Protein AF-A0A0F3ITC0-F1 (afdb_monomer)

Organism: NCBI:txid552518

InterPro domains:
  IPR002060 Squalene/phytoene synthase [PF00494] (22-161)
  IPR008949 Isoprenoid synthase domain superfamily [G3DSA:1.10.600.10] (19-167)
  IPR008949 Isoprenoid synthase domain superfamily [SSF48576] (23-167)

pLDDT: mean 82.63, std 18.32, range [26.78, 98.06]
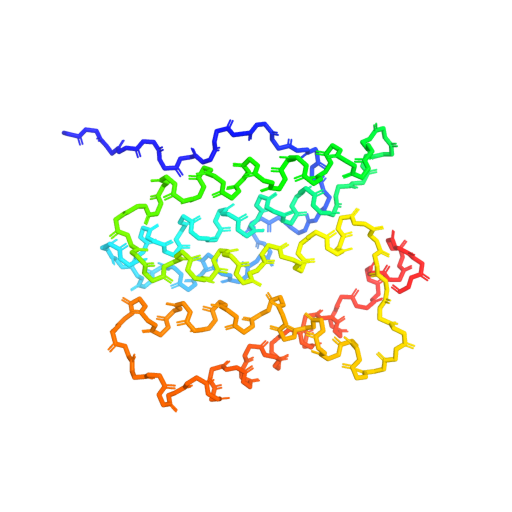
Structure (mmCIF, N/CA/C/O backbone):
data_AF-A0A0F3ITC0-F1
#
_entry.id   AF-A0A0F3ITC0-F1
#
loop_
_atom_site.group_PDB
_atom_site.id
_atom_site.type_symbol
_atom_site.label_atom_id
_atom_site.label_alt_id
_atom_site.label_comp_id
_atom_site.label_asym_id
_atom_site.label_entity_id
_atom_site.label_seq_id
_atom_site.pdbx_PDB_ins_code
_atom_site.Cartn_x
_atom_site.Cartn_y
_atom_site.Cartn_z
_atom_site.occupancy
_atom_site.B_iso_or_equiv
_atom_site.auth_seq_id
_atom_site.auth_comp_id
_atom_site.auth_asym_id
_atom_site.auth_atom_id
_atom_site.pdbx_PDB_model_num
ATOM 1 N N . MET A 1 1 ? -5.244 28.634 15.080 1.00 32.78 1 MET A N 1
ATOM 2 C CA . MET A 1 1 ? -4.287 27.515 15.212 1.00 32.78 1 MET A CA 1
ATOM 3 C C . MET A 1 1 ? -4.110 26.928 13.823 1.00 32.78 1 MET A C 1
ATOM 5 O O . MET A 1 1 ? -5.077 26.410 13.279 1.00 32.78 1 MET A O 1
ATOM 9 N N . SER A 1 2 ? -2.957 27.151 13.193 1.00 26.78 2 SER A N 1
ATOM 10 C CA . SER A 1 2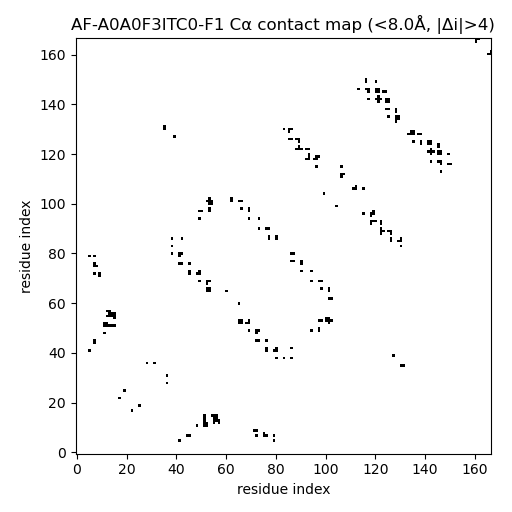 ? -2.691 26.705 11.821 1.00 26.78 2 SER A CA 1
ATOM 11 C C . SER A 1 2 ? -2.707 25.180 11.743 1.00 26.78 2 SER A C 1
ATOM 13 O O . SER A 1 2 ? -2.125 24.516 12.599 1.00 26.78 2 SER A O 1
ATOM 15 N N . ALA A 1 3 ? -3.390 24.632 10.736 1.00 28.41 3 ALA A N 1
ATOM 16 C CA . ALA A 1 3 ? -3.330 23.208 10.432 1.00 28.41 3 ALA A CA 1
ATOM 17 C C . ALA A 1 3 ? -1.860 22.806 10.196 1.00 28.41 3 ALA A C 1
ATOM 19 O O . ALA A 1 3 ? -1.153 23.548 9.506 1.00 28.41 3 ALA A O 1
ATOM 20 N N . PRO A 1 4 ? -1.384 21.668 10.735 1.00 33.00 4 PRO A N 1
ATOM 21 C CA . PRO A 1 4 ? -0.065 21.163 10.389 1.00 33.00 4 PRO A CA 1
ATOM 22 C C . PRO A 1 4 ? -0.013 20.961 8.874 1.00 33.00 4 PRO A C 1
ATOM 24 O O . PRO A 1 4 ? -0.983 20.499 8.265 1.00 33.00 4 PRO A O 1
ATOM 27 N N . SER A 1 5 ? 1.102 21.318 8.249 1.00 38.12 5 SER A N 1
ATOM 28 C CA . SER A 1 5 ? 1.352 21.037 6.841 1.00 38.12 5 SER A CA 1
ATOM 29 C C . SER A 1 5 ? 1.377 19.520 6.624 1.00 38.12 5 SER A C 1
ATOM 31 O O . SER A 1 5 ? 2.402 18.877 6.793 1.00 38.12 5 SER A O 1
ATOM 33 N N . LEU A 1 6 ? 0.231 18.943 6.248 1.00 45.41 6 LEU A N 1
ATOM 34 C CA . LEU A 1 6 ? 0.025 17.519 5.925 1.00 45.41 6 LEU A CA 1
ATOM 35 C C . LEU A 1 6 ? 0.643 17.109 4.566 1.00 45.41 6 LEU A C 1
ATOM 37 O O . LEU A 1 6 ? 0.186 16.154 3.929 1.00 45.41 6 LEU A O 1
ATOM 41 N N . GLY A 1 7 ? 1.590 17.890 4.051 1.00 43.22 7 GLY A N 1
ATOM 42 C CA . GLY A 1 7 ? 2.252 17.622 2.781 1.00 43.22 7 GLY A CA 1
ATOM 43 C C . GLY A 1 7 ? 3.457 16.727 3.015 1.00 43.22 7 GLY A C 1
ATOM 44 O O . GLY A 1 7 ? 4.346 17.117 3.761 1.00 43.22 7 GLY A O 1
ATOM 45 N N . LEU A 1 8 ? 3.483 15.561 2.366 1.00 53.50 8 LEU A N 1
ATOM 46 C CA . LEU A 1 8 ? 4.738 14.847 2.123 1.00 53.50 8 LEU A CA 1
ATOM 47 C C . LEU A 1 8 ? 5.663 15.825 1.381 1.00 53.50 8 LEU A C 1
ATOM 49 O O . LEU A 1 8 ? 5.254 16.377 0.353 1.00 53.50 8 LEU A O 1
ATOM 53 N N . ALA A 1 9 ? 6.820 16.124 1.965 1.00 49.62 9 ALA A N 1
ATOM 54 C CA . ALA A 1 9 ? 7.702 17.216 1.560 1.00 49.62 9 ALA A CA 1
ATOM 55 C C . ALA A 1 9 ? 8.745 16.774 0.521 1.00 49.62 9 ALA A C 1
ATOM 57 O O . ALA A 1 9 ? 9.379 17.628 -0.102 1.00 49.62 9 ALA A O 1
ATOM 58 N N . VAL A 1 10 ? 8.891 15.465 0.292 1.00 56.75 10 VAL A N 1
ATOM 59 C CA . VAL A 1 10 ? 9.786 14.912 -0.730 1.00 56.75 10 VAL A CA 1
ATOM 60 C C . VAL A 1 10 ? 9.436 15.441 -2.123 1.00 56.75 10 VAL A C 1
ATOM 62 O O . VAL A 1 10 ? 8.295 15.366 -2.594 1.00 56.75 10 VAL A O 1
ATOM 65 N N . SER A 1 11 ? 10.463 15.940 -2.817 1.00 58.38 11 SER A N 1
ATOM 66 C CA . SER A 1 11 ? 10.414 16.233 -4.246 1.00 58.38 11 SER A CA 1
ATOM 67 C C . SER A 1 11 ? 10.091 14.952 -5.012 1.00 58.38 11 SER A C 1
ATOM 69 O O . SER A 1 11 ? 10.890 14.016 -5.032 1.00 58.38 11 SER A O 1
ATOM 71 N N . ARG A 1 12 ? 8.911 14.904 -5.629 1.00 65.44 12 ARG A N 1
ATOM 72 C CA . ARG A 1 12 ? 8.449 13.732 -6.378 1.00 65.44 12 ARG A CA 1
ATOM 73 C C . ARG A 1 12 ? 9.035 13.721 -7.795 1.00 65.44 12 ARG A C 1
ATOM 75 O O . ARG A 1 12 ? 9.130 14.797 -8.398 1.00 65.44 12 ARG A O 1
ATOM 82 N N . PRO A 1 13 ? 9.376 12.546 -8.356 1.00 65.56 13 PRO A N 1
ATOM 83 C CA . PRO A 1 13 ? 9.748 12.423 -9.760 1.00 65.56 13 PRO A CA 1
ATOM 84 C C . PRO A 1 13 ? 8.649 12.948 -10.691 1.00 65.56 13 PRO A C 1
ATOM 86 O O . PRO A 1 13 ? 7.477 13.072 -10.320 1.00 65.56 13 PRO A O 1
ATOM 89 N N . ARG A 1 14 ? 9.021 13.274 -11.934 1.00 60.84 14 ARG A N 1
ATOM 90 C CA . ARG A 1 14 ? 8.057 13.743 -12.935 1.00 60.84 14 ARG A CA 1
ATOM 91 C C . ARG A 1 14 ? 7.036 12.642 -13.238 1.00 60.84 14 ARG A C 1
ATOM 93 O O . ARG A 1 14 ? 7.384 11.538 -13.637 1.00 60.84 14 ARG A O 1
ATOM 100 N N . ARG A 1 15 ? 5.762 12.998 -13.102 1.00 60.25 15 ARG A N 1
ATOM 101 C CA . ARG A 1 15 ? 4.616 12.097 -13.241 1.00 60.25 15 ARG A CA 1
ATOM 102 C C . ARG A 1 15 ? 4.426 11.566 -14.665 1.00 60.25 15 ARG A C 1
ATOM 104 O O . ARG A 1 15 ? 4.540 12.321 -15.633 1.00 60.25 15 ARG A O 1
ATOM 111 N N . LYS A 1 16 ? 3.955 10.323 -14.779 1.00 52.19 16 LYS A N 1
ATOM 112 C CA . LYS A 1 16 ? 3.242 9.809 -15.959 1.00 52.19 16 LYS A CA 1
ATOM 113 C C . LYS A 1 16 ? 2.061 8.967 -15.451 1.00 52.19 16 LYS A C 1
ATOM 115 O O . LYS A 1 16 ? 2.277 7.957 -14.809 1.00 52.19 16 LYS A O 1
ATOM 120 N N . GLY A 1 17 ? 0.818 9.427 -15.630 1.00 54.72 17 GLY A N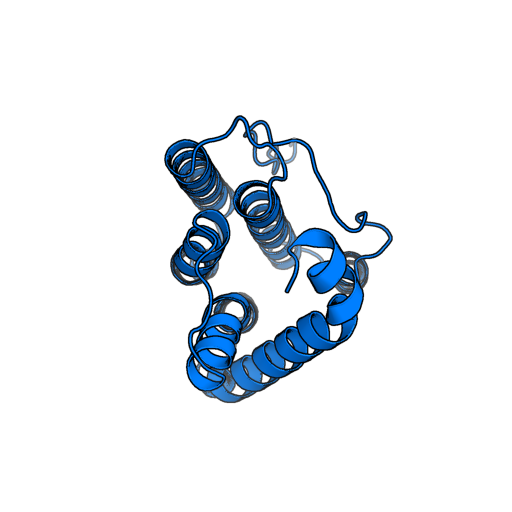 1
ATOM 121 C CA . GLY A 1 17 ? -0.375 8.743 -15.097 1.00 54.72 17 GLY A CA 1
ATOM 122 C C . GLY A 1 17 ? -1.633 9.623 -15.039 1.00 54.72 17 GLY A C 1
ATOM 123 O O . GLY A 1 17 ? -1.553 10.838 -15.245 1.00 54.72 17 GLY A O 1
ATOM 124 N N . LYS A 1 18 ? -2.798 9.005 -14.775 1.00 46.84 18 LYS A N 1
ATOM 125 C CA . LYS A 1 18 ? -4.129 9.655 -14.715 1.00 46.84 18 LYS A CA 1
ATOM 126 C C . LYS A 1 18 ? -4.134 10.838 -13.737 1.00 46.84 18 LYS A C 1
ATOM 128 O O . LYS A 1 18 ? -3.577 10.756 -12.650 1.00 46.84 18 LYS A O 1
ATOM 133 N N . ASN A 1 19 ? -4.763 11.955 -14.107 1.00 47.72 19 ASN A N 1
ATOM 134 C CA . ASN A 1 19 ? -4.843 13.152 -13.258 1.00 47.72 19 ASN A CA 1
ATOM 135 C C . ASN A 1 19 ? -5.793 12.947 -12.059 1.00 47.72 19 ASN A C 1
ATOM 137 O O . ASN A 1 19 ? -6.701 12.134 -12.162 1.00 47.72 19 ASN A O 1
ATOM 141 N N . PRO A 1 20 ? -5.705 13.735 -10.961 1.00 49.09 20 PRO A N 1
ATOM 142 C CA . PRO A 1 20 ? -6.620 13.609 -9.812 1.00 49.09 20 PRO A CA 1
ATOM 143 C C . PRO A 1 20 ? -8.107 13.788 -10.174 1.00 49.09 20 PRO A C 1
ATOM 145 O O . PRO A 1 20 ? -8.985 13.437 -9.399 1.00 49.09 20 PRO A O 1
ATOM 148 N N . LYS A 1 21 ? -8.395 14.342 -11.362 1.00 44.81 21 LYS A N 1
ATOM 149 C CA . LYS A 1 21 ? -9.739 14.474 -11.949 1.00 44.81 21 LYS A CA 1
ATOM 150 C C . LYS A 1 21 ? -10.267 13.186 -12.610 1.00 44.81 21 LYS A C 1
ATOM 152 O O . LYS A 1 21 ? -11.425 13.157 -13.001 1.00 44.81 21 LYS A O 1
ATOM 157 N N . GLN A 1 22 ? -9.424 12.169 -12.781 1.00 48.41 22 GLN A N 1
ATOM 158 C CA . GLN A 1 22 ? -9.729 10.880 -13.417 1.00 48.41 22 GLN A CA 1
ATOM 159 C C . GLN A 1 22 ? -9.720 9.718 -12.410 1.00 48.41 22 GLN A C 1
ATOM 161 O O . GLN A 1 22 ? -9.955 8.578 -12.796 1.00 48.41 22 GLN A O 1
ATOM 166 N N . GLU A 1 23 ? -9.439 9.993 -11.134 1.00 54.12 23 GLU A N 1
ATOM 167 C CA . GLU A 1 23 ? -9.446 9.000 -10.061 1.00 54.12 23 GLU A CA 1
ATOM 168 C C . GLU A 1 23 ? -10.772 9.092 -9.285 1.00 54.12 23 GLU A C 1
ATOM 170 O O . GLU A 1 23 ? -11.264 10.188 -9.010 1.00 54.12 23 GLU A O 1
ATOM 175 N N . SER A 1 24 ? -11.365 7.951 -8.919 1.00 54.16 24 SER A N 1
ATOM 176 C CA . SER A 1 24 ? -12.648 7.903 -8.191 1.00 54.16 24 SER A CA 1
ATOM 177 C C . SER A 1 24 ? -12.505 8.204 -6.691 1.00 54.16 24 SER A C 1
ATOM 179 O O . SER A 1 24 ? -13.465 8.602 -6.031 1.00 54.16 24 SER A O 1
ATOM 181 N N . PHE A 1 25 ? -11.303 8.048 -6.131 1.00 55.38 25 PHE A N 1
ATOM 182 C CA . PHE A 1 25 ? -11.045 8.137 -4.689 1.00 55.38 25 PHE A CA 1
ATOM 183 C C . PHE A 1 25 ? -11.349 9.519 -4.053 1.00 55.38 25 PHE A C 1
ATOM 185 O O . PHE A 1 25 ? -11.943 9.566 -2.971 1.00 55.38 25 PHE A O 1
ATOM 192 N N . PRO A 1 26 ? -11.075 10.668 -4.714 1.00 57.50 26 PRO A N 1
ATOM 193 C CA . PRO A 1 26 ? -11.490 11.994 -4.239 1.00 57.50 26 PRO A CA 1
ATOM 194 C C . PRO A 1 26 ? -13.007 12.173 -4.070 1.00 57.50 26 PRO A C 1
ATOM 196 O O . PRO A 1 26 ? -13.433 13.048 -3.312 1.00 57.50 26 PRO A O 1
ATOM 199 N N . VAL A 1 27 ? -13.832 11.361 -4.745 1.00 57.28 27 VAL A N 1
ATOM 200 C CA . VAL A 1 27 ? -15.299 11.418 -4.623 1.00 57.28 27 VAL A CA 1
ATOM 201 C C . VAL A 1 27 ? -15.758 10.825 -3.291 1.00 57.28 27 VAL A C 1
ATOM 203 O O . VAL A 1 27 ? -16.559 11.454 -2.596 1.00 57.28 27 VAL A O 1
ATOM 206 N N . ALA A 1 28 ? -15.205 9.673 -2.893 1.00 59.44 28 ALA A N 1
ATOM 207 C CA . ALA A 1 28 ? -15.531 9.003 -1.629 1.00 59.44 28 ALA A CA 1
ATOM 208 C C . ALA A 1 28 ? -15.204 9.884 -0.411 1.00 59.44 28 ALA A C 1
ATOM 210 O O . ALA A 1 28 ? -15.937 9.919 0.576 1.00 59.44 28 ALA A O 1
ATOM 211 N N . LEU A 1 29 ? -14.156 10.701 -0.528 1.00 65.69 29 LEU A N 1
ATOM 212 C CA . LEU A 1 29 ? -13.743 11.628 0.515 1.00 65.69 29 LEU A CA 1
ATOM 213 C C . LEU A 1 29 ? -14.777 12.719 0.808 1.00 65.69 29 LEU A C 1
ATOM 215 O O . LEU A 1 29 ? -14.729 13.277 1.894 1.00 65.69 29 LEU A O 1
ATOM 219 N N . ARG A 1 30 ? -15.732 13.050 -0.075 1.00 64.56 30 ARG A N 1
ATOM 220 C CA . ARG A 1 30 ? -16.728 14.116 0.199 1.00 64.56 30 ARG A CA 1
ATOM 221 C C . ARG A 1 30 ? -17.610 13.849 1.423 1.00 64.56 30 ARG A C 1
ATOM 223 O O . ARG A 1 30 ? -18.149 14.802 1.974 1.00 64.56 30 ARG A O 1
ATOM 2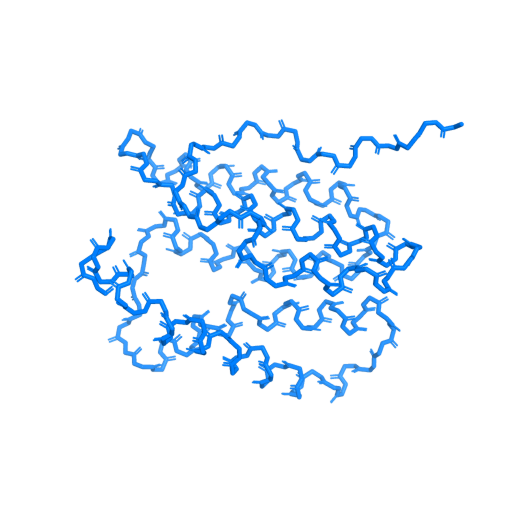30 N N . TRP A 1 31 ? -17.717 12.594 1.845 1.00 67.31 31 TRP A N 1
ATOM 231 C CA . TRP A 1 31 ? -18.598 12.152 2.928 1.00 67.31 31 TRP A CA 1
ATOM 232 C C . TRP A 1 31 ? -17.859 11.899 4.247 1.00 67.31 31 TRP A C 1
ATOM 234 O O . TRP A 1 31 ? -18.488 11.614 5.259 1.00 67.31 31 TRP A O 1
ATOM 244 N N . LEU A 1 32 ? -16.529 12.041 4.251 1.00 68.88 32 LEU A N 1
ATOM 245 C CA . LEU A 1 32 ? -15.683 11.827 5.421 1.00 68.88 32 LEU A CA 1
ATOM 246 C C . LEU A 1 32 ? -15.273 13.177 6.025 1.00 68.88 32 LEU A C 1
ATOM 248 O O . LEU A 1 32 ? -14.647 14.007 5.354 1.00 68.88 32 LEU A O 1
ATOM 252 N N . ALA A 1 33 ? -15.599 13.386 7.298 1.00 70.44 33 ALA A N 1
ATOM 253 C CA . ALA A 1 33 ? -15.141 14.510 8.115 1.00 70.44 33 ALA A CA 1
ATOM 254 C C . ALA A 1 33 ? -14.216 14.002 9.236 1.00 70.44 33 ALA A C 1
ATOM 256 O O . ALA A 1 33 ? -14.111 12.802 9.457 1.00 70.44 33 ALA A O 1
ATOM 257 N N . GLY A 1 34 ? -13.524 14.903 9.933 1.00 82.62 34 GLY A N 1
ATOM 258 C CA . GLY A 1 34 ? -12.783 14.537 11.143 1.00 82.62 34 GLY A CA 1
ATOM 259 C C . GLY A 1 34 ? -11.401 13.906 10.926 1.00 82.62 34 GLY A C 1
ATOM 260 O O . GLY A 1 34 ? -10.694 14.178 9.945 1.00 82.62 34 GLY A O 1
ATOM 261 N N . ARG A 1 35 ? -10.974 13.117 11.918 1.00 84.88 35 ARG A N 1
ATOM 262 C CA . ARG A 1 35 ? -9.613 12.557 12.010 1.00 84.88 35 ARG A CA 1
ATOM 263 C C . ARG A 1 35 ? -9.408 11.427 11.005 1.00 84.88 35 ARG A C 1
ATOM 265 O O . ARG A 1 35 ? -8.324 11.307 10.443 1.00 84.88 35 ARG A O 1
ATOM 272 N N . GLU A 1 36 ? -10.464 10.683 10.713 1.00 88.62 36 GLU A N 1
ATOM 273 C CA . GLU A 1 36 ? -10.535 9.595 9.743 1.00 88.62 36 GLU A CA 1
ATOM 274 C C . GLU A 1 36 ? -10.252 10.124 8.339 1.00 88.62 36 GLU A C 1
ATOM 276 O O . GLU A 1 36 ? -9.370 9.620 7.647 1.00 88.62 36 GLU A O 1
ATOM 281 N N . ARG A 1 37 ? -10.900 11.232 7.950 1.00 88.50 37 ARG A N 1
ATOM 282 C CA . ARG A 1 37 ? -10.611 11.914 6.680 1.00 88.50 37 ARG A CA 1
ATOM 283 C C . ARG A 1 37 ? -9.137 12.302 6.576 1.00 88.50 37 ARG A C 1
ATOM 285 O O . ARG A 1 37 ? -8.532 12.152 5.517 1.00 88.50 37 ARG A O 1
ATOM 292 N N . THR A 1 38 ? -8.570 12.828 7.661 1.00 89.31 38 THR A N 1
ATOM 293 C CA . THR A 1 38 ? -7.164 13.256 7.692 1.00 89.31 38 THR A CA 1
ATOM 294 C C . THR A 1 38 ? -6.228 12.065 7.509 1.00 89.31 38 THR A C 1
ATOM 296 O O . THR A 1 38 ? -5.315 12.141 6.688 1.00 89.31 38 THR A O 1
ATOM 299 N N . ALA A 1 39 ? -6.493 10.957 8.206 1.00 92.12 39 ALA A N 1
ATOM 300 C CA . ALA A 1 39 ? -5.729 9.722 8.076 1.00 92.12 39 ALA A CA 1
ATOM 301 C C . ALA A 1 39 ? -5.821 9.145 6.656 1.00 92.12 39 ALA A C 1
ATOM 303 O O . ALA A 1 39 ? -4.796 8.879 6.037 1.00 92.12 39 ALA A O 1
ATOM 304 N N . ILE A 1 40 ? -7.028 9.042 6.092 1.00 91.56 40 ILE A N 1
ATOM 305 C CA . ILE A 1 40 ? -7.239 8.512 4.737 1.00 91.56 40 ILE A CA 1
ATOM 306 C C . ILE A 1 40 ? -6.538 9.386 3.694 1.00 91.56 40 ILE A C 1
ATOM 308 O O . ILE A 1 40 ? -5.896 8.864 2.788 1.00 91.56 40 ILE A O 1
ATOM 312 N N . LEU A 1 41 ? -6.610 10.715 3.820 1.00 89.44 41 LEU A N 1
ATOM 313 C CA . LEU A 1 41 ? -5.912 11.630 2.915 1.00 89.44 41 LEU A CA 1
ATOM 314 C C . LEU A 1 41 ? -4.390 11.499 3.009 1.00 89.44 41 LEU A C 1
ATOM 316 O O . LEU A 1 41 ? -3.720 11.542 1.979 1.00 89.44 41 LEU A O 1
ATOM 320 N N . ALA A 1 42 ? -3.840 11.366 4.216 1.00 91.56 42 ALA A N 1
ATOM 321 C CA . ALA A 1 42 ? -2.405 11.176 4.412 1.00 91.56 42 ALA A CA 1
ATOM 322 C C . ALA A 1 42 ? -1.939 9.817 3.860 1.00 91.56 42 ALA A C 1
ATOM 324 O O . ALA A 1 42 ? -0.960 9.767 3.118 1.00 91.56 42 ALA A O 1
ATOM 325 N N . PHE A 1 43 ? -2.693 8.747 4.117 1.00 93.19 43 PHE A N 1
ATOM 326 C CA . PHE A 1 43 ? -2.420 7.412 3.583 1.00 93.19 43 PHE A CA 1
ATOM 327 C C . PHE A 1 43 ? -2.510 7.370 2.050 1.00 93.19 43 PHE A C 1
ATOM 329 O O . PHE A 1 43 ? -1.626 6.853 1.374 1.00 93.19 43 PHE A O 1
ATOM 336 N N . TYR A 1 44 ? -3.529 8.004 1.470 1.00 90.00 44 TYR A N 1
ATOM 337 C CA . TYR A 1 44 ? -3.652 8.136 0.019 1.00 90.00 44 TYR A CA 1
ATOM 338 C C . TYR A 1 44 ? -2.491 8.940 -0.590 1.00 90.00 44 TYR A C 1
ATOM 340 O O . TYR A 1 44 ? -1.976 8.590 -1.650 1.00 90.00 44 TYR A O 1
ATOM 348 N N . ARG A 1 45 ? -2.024 10.003 0.083 1.00 89.44 45 ARG A N 1
ATOM 349 C CA . ARG A 1 45 ? -0.844 10.766 -0.362 1.00 89.44 45 ARG A CA 1
ATOM 350 C C . ARG A 1 45 ? 0.429 9.927 -0.360 1.00 89.44 45 ARG A C 1
ATOM 352 O O . ARG A 1 45 ? 1.239 10.146 -1.262 1.00 89.44 45 ARG A O 1
ATOM 359 N N . PHE A 1 46 ? 0.583 9.026 0.614 1.00 94.06 46 PHE A N 1
ATOM 360 C CA . PHE A 1 46 ? 1.653 8.030 0.650 1.00 94.06 46 PHE A CA 1
ATOM 361 C C . PHE A 1 46 ? 1.560 7.105 -0.559 1.00 94.06 46 PHE A C 1
ATOM 363 O O . PHE A 1 46 ? 2.489 7.093 -1.357 1.00 94.06 46 PHE A O 1
ATOM 370 N N . ALA A 1 47 ? 0.421 6.430 -0.749 1.00 92.00 47 ALA A N 1
ATOM 371 C CA . ALA A 1 47 ? 0.243 5.481 -1.847 1.00 92.00 47 A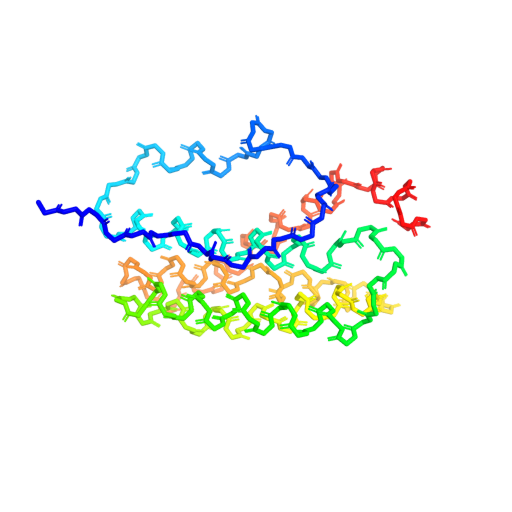LA A CA 1
ATOM 372 C C . ALA A 1 47 ? 0.529 6.142 -3.203 1.00 92.00 47 ALA A C 1
ATOM 374 O O . ALA A 1 47 ? 1.235 5.585 -4.033 1.00 92.00 47 ALA A O 1
ATOM 375 N N . ARG A 1 48 ? 0.073 7.389 -3.393 1.00 88.12 48 ARG A N 1
ATOM 376 C CA . ARG A 1 48 ? 0.353 8.148 -4.617 1.00 88.12 48 ARG A CA 1
ATOM 377 C C . ARG A 1 48 ? 1.829 8.487 -4.797 1.00 88.12 48 ARG A C 1
ATOM 379 O O . ARG A 1 48 ? 2.314 8.462 -5.916 1.00 88.12 48 ARG A O 1
ATOM 386 N N . ALA A 1 49 ? 2.514 8.877 -3.725 1.00 90.69 49 ALA A N 1
ATOM 387 C CA . ALA A 1 49 ? 3.935 9.202 -3.791 1.00 90.69 49 ALA A CA 1
ATOM 388 C C . ALA A 1 49 ? 4.787 7.954 -4.042 1.00 90.69 49 ALA A C 1
ATOM 390 O O . ALA A 1 49 ? 5.764 8.034 -4.777 1.00 90.69 49 ALA A O 1
ATOM 391 N N . ALA A 1 50 ? 4.413 6.824 -3.442 1.00 93.19 50 ALA A N 1
ATOM 392 C CA . ALA A 1 50 ? 5.078 5.549 -3.652 1.00 93.19 50 ALA A CA 1
ATOM 393 C C . ALA A 1 50 ? 4.905 5.073 -5.103 1.00 93.19 50 ALA A C 1
ATOM 395 O O . ALA A 1 50 ? 5.893 4.752 -5.754 1.00 93.19 50 ALA A O 1
ATOM 396 N N . ASP A 1 51 ? 3.688 5.167 -5.645 1.00 90.19 51 ASP A N 1
ATOM 397 C CA . ASP A 1 51 ? 3.389 4.943 -7.066 1.00 90.19 51 ASP A CA 1
ATOM 398 C C . ASP A 1 51 ? 4.242 5.848 -7.975 1.00 90.19 51 ASP A C 1
ATOM 400 O O . ASP A 1 51 ? 4.910 5.364 -8.880 1.00 90.19 51 ASP A O 1
ATOM 404 N N . ASP A 1 52 ? 4.332 7.154 -7.684 1.00 88.56 52 ASP A N 1
ATOM 405 C CA . ASP A 1 52 ? 5.156 8.086 -8.473 1.00 88.56 52 ASP A CA 1
ATOM 406 C C . ASP A 1 52 ? 6.655 7.678 -8.510 1.00 88.56 52 ASP A C 1
ATOM 408 O O . ASP A 1 52 ? 7.339 7.946 -9.502 1.00 88.56 52 ASP A O 1
ATOM 412 N N . TRP A 1 53 ? 7.177 7.048 -7.448 1.00 91.81 53 TRP A N 1
ATOM 413 C CA . TRP A 1 53 ? 8.559 6.548 -7.374 1.00 91.81 53 TRP A CA 1
ATOM 414 C C . TRP A 1 53 ? 8.752 5.182 -8.033 1.00 91.81 53 TRP A C 1
ATOM 416 O O . TRP A 1 53 ? 9.766 4.980 -8.705 1.00 91.81 53 TRP A O 1
ATOM 426 N N . ALA A 1 54 ? 7.804 4.263 -7.854 1.00 89.38 54 ALA A N 1
ATOM 427 C CA . ALA A 1 54 ? 7.840 2.937 -8.459 1.00 89.38 54 ALA A CA 1
ATOM 428 C C . ALA A 1 54 ? 7.698 3.014 -9.987 1.00 89.38 54 ALA A C 1
ATOM 430 O O . ALA A 1 54 ? 8.463 2.405 -10.733 1.00 89.38 54 ALA A O 1
ATOM 431 N N . ASP A 1 55 ? 6.784 3.867 -10.443 1.00 83.69 55 ASP A N 1
ATOM 432 C CA . ASP A 1 55 ? 6.291 3.938 -11.817 1.00 83.69 55 ASP A CA 1
ATOM 433 C C . ASP A 1 55 ? 6.983 5.046 -12.645 1.00 83.69 55 ASP A C 1
ATOM 435 O O . ASP A 1 55 ? 6.545 5.414 -13.748 1.00 83.69 55 ASP A O 1
ATOM 439 N N . THR A 1 56 ? 8.065 5.623 -12.101 1.00 82.56 56 THR A N 1
ATOM 440 C CA . THR A 1 56 ? 8.776 6.753 -12.710 1.00 82.56 56 THR A CA 1
ATOM 441 C C . THR A 1 56 ? 9.327 6.381 -14.095 1.00 82.56 56 THR A C 1
ATOM 443 O O . THR A 1 56 ? 10.078 5.409 -14.240 1.00 82.56 56 THR A O 1
ATOM 446 N N . PRO A 1 57 ? 9.004 7.156 -15.150 1.00 75.19 57 PRO A N 1
ATOM 447 C CA . PRO A 1 57 ? 9.480 6.885 -16.503 1.00 75.19 57 PRO A CA 1
ATOM 448 C C . PRO A 1 57 ? 10.911 7.386 -16.735 1.00 75.19 57 PRO A C 1
ATOM 450 O O . PRO A 1 57 ? 11.378 7.325 -17.869 1.00 75.19 57 PRO A O 1
ATOM 453 N N . ASP A 1 58 ? 11.559 7.970 -15.722 1.00 81.00 58 ASP A N 1
ATOM 454 C CA . ASP A 1 58 ? 12.878 8.581 -15.855 1.00 81.00 58 ASP A CA 1
ATOM 455 C C . ASP A 1 58 ? 13.965 7.494 -15.955 1.00 81.00 58 ASP A C 1
ATOM 457 O O . ASP A 1 58 ? 14.221 6.793 -14.967 1.00 81.00 58 ASP A O 1
ATOM 461 N N . PRO A 1 59 ? 14.613 7.332 -17.126 1.00 78.88 59 PRO A N 1
ATOM 462 C CA . PRO A 1 59 ? 15.674 6.348 -17.299 1.00 78.88 59 PRO A CA 1
ATOM 463 C C . PRO A 1 59 ? 16.969 6.748 -16.578 1.00 78.88 59 PRO A C 1
ATOM 465 O O . PRO A 1 59 ? 17.866 5.919 -16.463 1.00 78.88 59 PRO A O 1
ATOM 468 N N . ALA A 1 60 ? 17.094 7.995 -16.108 1.00 86.12 60 ALA A N 1
ATOM 469 C CA . ALA A 1 60 ? 18.258 8.452 -15.356 1.00 86.12 60 ALA A CA 1
ATOM 470 C C . ALA A 1 60 ? 18.229 8.023 -13.879 1.00 86.12 60 ALA A C 1
ATOM 472 O O . ALA A 1 60 ? 19.259 8.106 -13.213 1.00 86.12 60 ALA A O 1
ATOM 473 N N . LEU A 1 61 ? 17.076 7.575 -13.363 1.00 88.94 61 LEU A N 1
ATOM 474 C CA . LEU A 1 61 ? 16.945 7.094 -11.988 1.00 88.94 61 LEU A CA 1
ATOM 475 C C . LEU A 1 61 ? 17.246 5.599 -11.897 1.00 88.94 61 LEU A C 1
ATOM 477 O O . LEU A 1 61 ? 16.498 4.780 -12.441 1.00 88.94 61 LEU A O 1
ATOM 481 N N . SER A 1 62 ? 18.295 5.251 -11.150 1.00 93.44 62 SER A N 1
ATOM 482 C CA . SER A 1 62 ? 18.624 3.859 -10.841 1.00 93.44 62 SER A CA 1
ATOM 483 C C . SER A 1 62 ? 17.576 3.225 -9.921 1.00 93.44 62 SER A C 1
ATOM 485 O O . SER A 1 62 ? 16.829 3.920 -9.224 1.00 93.44 62 SER A O 1
ATOM 487 N N . VAL A 1 63 ? 17.532 1.892 -9.885 1.00 93.44 63 VAL A N 1
ATOM 488 C CA . VAL A 1 63 ? 16.646 1.147 -8.977 1.00 93.44 63 VAL A CA 1
ATOM 489 C C . VAL A 1 63 ? 16.925 1.533 -7.524 1.00 93.44 63 VAL A C 1
ATOM 491 O O . VAL A 1 63 ? 15.996 1.796 -6.769 1.00 93.44 63 VAL A O 1
ATOM 494 N N . GLU A 1 64 ? 18.192 1.675 -7.140 1.00 95.06 64 GLU A N 1
ATOM 495 C CA . GLU A 1 64 ? 18.596 2.062 -5.784 1.00 95.06 64 GLU A CA 1
ATOM 496 C C . GLU A 1 64 ? 18.064 3.450 -5.408 1.00 95.06 64 GLU A C 1
ATOM 498 O O . GLU A 1 64 ? 17.613 3.657 -4.282 1.00 95.06 64 GLU A O 1
ATOM 503 N N . GLN A 1 65 ? 18.064 4.399 -6.351 1.00 94.75 65 GLN A N 1
ATOM 504 C CA . GLN A 1 65 ? 17.501 5.733 -6.129 1.00 94.75 65 GLN A CA 1
ATOM 505 C C . GLN A 1 65 ? 15.979 5.692 -5.965 1.00 94.75 65 GLN A C 1
ATOM 507 O O . GLN A 1 65 ? 15.440 6.420 -5.131 1.00 94.75 65 GLN A O 1
ATOM 512 N N . ARG A 1 66 ? 15.284 4.828 -6.717 1.00 94.06 66 ARG A N 1
ATOM 513 C CA . ARG A 1 66 ? 13.834 4.624 -6.569 1.00 94.06 66 ARG A CA 1
ATOM 514 C C . ARG A 1 66 ? 13.498 4.026 -5.206 1.00 94.06 66 ARG A C 1
ATOM 516 O O . ARG A 1 66 ? 12.641 4.563 -4.510 1.00 94.06 66 ARG A O 1
ATOM 523 N N . LEU A 1 67 ? 14.221 2.982 -4.793 1.00 95.94 67 LEU A N 1
ATOM 524 C CA . LEU A 1 67 ? 14.058 2.348 -3.481 1.00 95.94 67 LEU A CA 1
ATOM 525 C C . LEU A 1 67 ? 14.335 3.338 -2.340 1.00 95.94 67 LEU A C 1
ATOM 527 O O . LEU A 1 67 ? 13.545 3.433 -1.405 1.00 95.94 67 LEU A O 1
ATOM 531 N N . ALA A 1 68 ? 15.391 4.149 -2.450 1.00 95.25 68 ALA A N 1
ATOM 532 C CA . ALA A 1 68 ? 15.669 5.203 -1.476 1.00 95.25 68 ALA A CA 1
ATOM 533 C C . ALA A 1 68 ? 14.530 6.239 -1.396 1.00 95.25 68 ALA A C 1
ATOM 535 O O . ALA A 1 68 ? 14.157 6.664 -0.301 1.00 95.25 68 ALA A O 1
ATOM 536 N N . GLY A 1 69 ? 13.947 6.618 -2.538 1.00 94.81 69 GLY A N 1
ATOM 537 C CA . GLY A 1 69 ? 12.770 7.484 -2.600 1.00 94.81 69 GLY A CA 1
ATOM 538 C C . GLY A 1 69 ? 11.541 6.876 -1.915 1.00 94.81 69 GLY A C 1
ATOM 539 O O . GLY A 1 69 ? 10.865 7.563 -1.147 1.00 94.81 69 GLY A O 1
ATOM 540 N N . LEU A 1 70 ? 11.292 5.578 -2.113 1.00 96.06 70 LEU A N 1
ATOM 541 C CA . LEU A 1 70 ? 10.225 4.843 -1.424 1.00 96.06 70 LEU A CA 1
ATOM 542 C C . LEU A 1 70 ? 10.428 4.824 0.097 1.00 96.06 70 LEU A C 1
ATOM 544 O O . LEU A 1 70 ? 9.491 5.128 0.838 1.00 96.06 70 LEU A O 1
ATOM 548 N N . SER A 1 71 ? 11.651 4.559 0.571 1.00 95.75 71 SER A N 1
ATOM 549 C CA . SER A 1 71 ? 11.968 4.601 2.006 1.00 95.75 71 SER A CA 1
ATOM 550 C C . SER A 1 71 ? 11.727 5.989 2.610 1.00 95.75 71 SER A C 1
ATOM 552 O O . SER A 1 71 ? 11.184 6.106 3.709 1.00 95.75 71 SER A O 1
ATOM 554 N N . GLN A 1 72 ? 12.077 7.060 1.889 1.00 95.94 72 GLN A N 1
ATOM 555 C CA . GLN A 1 72 ? 11.802 8.432 2.330 1.00 95.94 72 GLN A CA 1
ATOM 556 C C . GLN A 1 72 ? 10.297 8.712 2.411 1.00 95.94 72 GLN A C 1
ATOM 558 O O . GLN A 1 72 ? 9.822 9.248 3.412 1.00 95.94 72 GLN A O 1
ATOM 563 N N . VAL A 1 73 ? 9.534 8.308 1.392 1.00 95.38 73 VAL A N 1
ATOM 564 C CA . VAL A 1 73 ? 8.072 8.455 1.369 1.00 95.38 73 VAL A CA 1
ATOM 565 C C . VAL A 1 73 ? 7.413 7.703 2.528 1.00 95.38 73 VAL A C 1
ATOM 567 O O . VAL A 1 73 ? 6.502 8.244 3.159 1.00 95.38 73 VAL A O 1
ATOM 570 N N . GLN A 1 74 ? 7.879 6.494 2.852 1.00 95.88 74 GLN A N 1
ATOM 571 C CA . GLN A 1 74 ? 7.382 5.735 4.000 1.00 95.88 74 GLN A CA 1
ATOM 572 C C . GLN A 1 74 ? 7.692 6.447 5.326 1.00 95.88 74 GLN A C 1
ATOM 574 O O . GLN A 1 74 ? 6.798 6.600 6.159 1.00 95.88 74 GLN A O 1
ATOM 579 N N . ALA A 1 75 ? 8.922 6.935 5.515 1.00 95.50 75 ALA A N 1
ATOM 580 C CA . ALA A 1 75 ? 9.319 7.645 6.731 1.00 95.50 75 ALA A CA 1
ATOM 581 C C . ALA A 1 75 ? 8.484 8.919 6.963 1.00 95.50 75 ALA A C 1
ATOM 583 O O . ALA A 1 75 ? 8.010 9.168 8.075 1.00 95.50 75 ALA A O 1
ATOM 584 N N . GLU A 1 76 ? 8.242 9.704 5.911 1.00 95.12 76 GLU A N 1
ATOM 585 C CA . GLU A 1 76 ? 7.367 10.877 5.994 1.00 95.12 76 GLU A CA 1
ATOM 586 C C . GLU A 1 76 ? 5.913 10.492 6.301 1.00 95.12 76 GLU A C 1
ATOM 588 O O . GLU A 1 76 ? 5.250 11.158 7.102 1.00 95.12 76 GLU A O 1
ATOM 593 N N . ALA A 1 77 ? 5.414 9.408 5.700 1.00 94.81 77 ALA A N 1
ATOM 594 C CA . ALA A 1 77 ? 4.067 8.911 5.952 1.00 94.81 77 ALA A CA 1
ATOM 595 C C . ALA A 1 77 ? 3.889 8.456 7.405 1.00 94.81 77 ALA A C 1
ATOM 597 O O . ALA A 1 77 ? 2.890 8.821 8.023 1.00 94.81 77 ALA A O 1
ATOM 598 N N . LEU A 1 78 ? 4.867 7.742 7.973 1.00 95.31 78 LEU A N 1
ATOM 599 C CA . LEU A 1 78 ? 4.881 7.352 9.386 1.00 95.31 78 LEU A CA 1
ATOM 600 C C . LEU A 1 78 ? 4.810 8.578 10.306 1.00 95.31 78 LEU A C 1
ATOM 602 O O . LEU A 1 78 ? 4.010 8.602 11.242 1.00 95.31 78 LEU A O 1
ATOM 606 N N . GLY A 1 79 ? 5.577 9.631 10.006 1.00 95.00 79 GLY A N 1
ATOM 607 C CA . GLY A 1 79 ? 5.513 10.896 10.743 1.00 95.00 79 GLY A CA 1
ATOM 608 C C . GLY A 1 79 ? 4.149 11.585 10.627 1.00 95.00 79 GLY A C 1
ATOM 609 O O . GLY A 1 79 ? 3.558 11.984 11.632 1.00 95.00 79 GLY A O 1
ATOM 610 N N . ALA A 1 80 ? 3.607 11.685 9.410 1.00 92.44 80 ALA A N 1
ATOM 611 C CA . ALA A 1 80 ? 2.310 12.313 9.154 1.00 92.44 80 ALA A CA 1
ATOM 612 C C . ALA A 1 80 ? 1.137 11.538 9.775 1.00 92.44 80 ALA A C 1
ATOM 614 O O . ALA A 1 80 ? 0.142 12.146 10.166 1.00 92.44 80 ALA A O 1
ATOM 615 N N . LEU A 1 81 ? 1.250 10.212 9.877 1.00 95.19 81 LEU A N 1
ATOM 616 C CA . LEU A 1 81 ? 0.237 9.304 10.414 1.00 95.19 81 LEU A CA 1
ATOM 617 C C . LEU A 1 81 ? 0.512 8.888 11.862 1.00 95.19 81 LEU A C 1
ATOM 619 O O . LEU A 1 81 ? -0.179 8.011 12.370 1.00 95.19 81 LEU A O 1
ATOM 623 N N . ALA A 1 82 ? 1.442 9.539 12.570 1.00 95.62 82 ALA A N 1
ATOM 624 C CA . ALA A 1 82 ? 1.780 9.202 13.958 1.00 95.62 82 ALA A CA 1
ATOM 625 C C . ALA 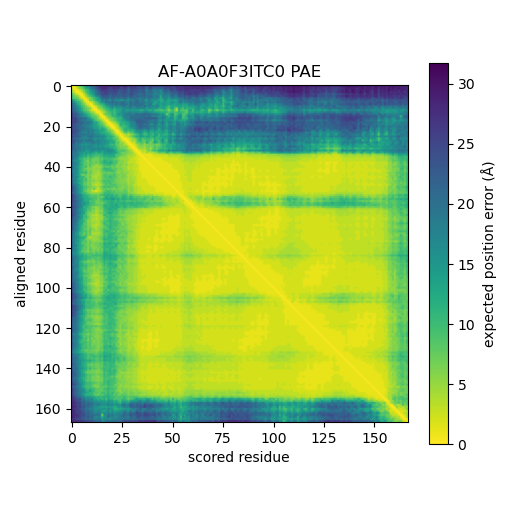A 1 82 ? 0.574 9.229 14.919 1.00 95.62 82 ALA A C 1
ATOM 627 O O . ALA A 1 82 ? 0.564 8.563 15.950 1.00 95.62 82 ALA A O 1
ATOM 628 N N . PHE A 1 83 ? -0.477 9.973 14.568 1.00 92.94 83 PHE A N 1
ATOM 629 C CA . PHE A 1 83 ? -1.733 10.032 15.316 1.00 92.94 83 PHE A CA 1
ATOM 630 C C . PHE A 1 83 ? -2.705 8.870 15.023 1.00 92.94 83 PHE A C 1
ATOM 632 O O . PHE A 1 83 ? -3.792 8.835 15.606 1.00 92.94 83 PHE A O 1
ATOM 639 N N . CYS A 1 84 ? -2.359 7.972 14.097 1.00 94.19 84 CYS A N 1
ATOM 640 C CA . CYS A 1 84 ? -3.179 6.879 13.581 1.00 94.19 84 CYS A CA 1
ATOM 641 C C . CYS A 1 84 ? -2.365 5.565 13.529 1.00 94.19 84 CYS A C 1
ATOM 643 O O . CYS A 1 84 ? -1.958 5.128 12.450 1.00 94.19 84 CYS A O 1
ATOM 645 N N . PRO A 1 85 ? -2.147 4.897 14.679 1.00 91.69 85 PRO A N 1
ATOM 646 C CA . PRO A 1 85 ? -1.365 3.659 14.748 1.00 91.69 85 PRO A CA 1
ATOM 647 C C . PRO A 1 85 ? -1.785 2.544 13.768 1.00 91.69 85 PRO A C 1
ATOM 649 O O . PRO A 1 85 ? -0.891 1.886 13.236 1.00 91.69 85 PRO A O 1
ATOM 652 N N . PRO A 1 86 ? -3.085 2.338 13.447 1.00 92.62 86 PRO A N 1
ATOM 653 C CA . PRO A 1 86 ? -3.487 1.338 12.454 1.00 92.62 86 PRO A CA 1
ATOM 654 C C . PRO A 1 86 ? -2.854 1.510 11.069 1.00 92.62 86 PRO A C 1
ATOM 656 O O . PRO A 1 86 ? -2.745 0.538 10.325 1.00 92.62 86 PRO A O 1
ATOM 659 N N . ALA A 1 87 ? -2.431 2.724 10.708 1.00 94.06 87 ALA A N 1
ATOM 660 C CA . ALA A 1 87 ? -1.816 2.976 9.413 1.00 94.06 87 ALA A CA 1
ATOM 661 C C . ALA A 1 87 ? -0.429 2.332 9.277 1.00 94.06 87 ALA A C 1
ATOM 663 O O . ALA A 1 87 ? -0.039 1.986 8.168 1.00 94.06 87 ALA A O 1
ATOM 664 N N . PHE A 1 88 ? 0.309 2.142 10.376 1.00 95.06 88 PHE A N 1
ATOM 665 C CA . PHE A 1 88 ? 1.714 1.718 10.326 1.00 95.06 88 PHE A CA 1
ATOM 666 C C . PHE A 1 88 ? 1.855 0.324 9.713 1.00 95.06 88 PHE A C 1
ATOM 668 O O . PHE A 1 88 ? 2.601 0.145 8.756 1.00 95.06 88 PHE A O 1
ATOM 675 N N . ALA A 1 89 ? 1.036 -0.624 10.176 1.00 93.75 89 ALA A N 1
ATOM 676 C CA . ALA A 1 89 ? 1.022 -1.983 9.641 1.00 93.75 89 ALA A C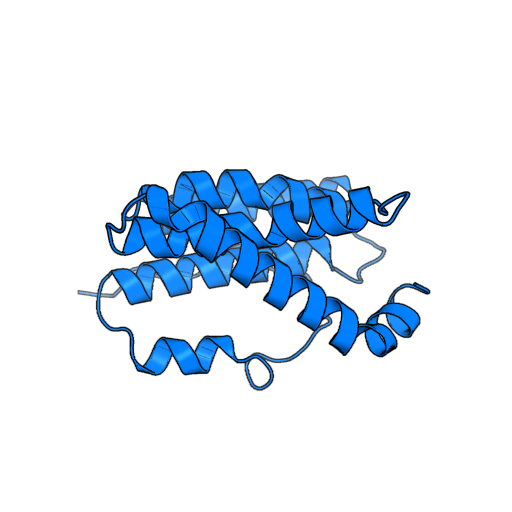A 1
ATOM 677 C C . ALA A 1 89 ? 0.693 -2.020 8.139 1.00 93.75 89 ALA A C 1
ATOM 679 O O . ALA A 1 89 ? 1.214 -2.860 7.412 1.00 93.75 89 ALA A O 1
ATOM 680 N N . ALA A 1 90 ? -0.156 -1.108 7.660 1.00 95.81 90 ALA A N 1
ATOM 681 C CA . ALA A 1 90 ? -0.503 -1.043 6.247 1.00 95.81 90 ALA A CA 1
ATOM 682 C C . ALA A 1 90 ? 0.583 -0.376 5.394 1.00 95.81 90 ALA A C 1
ATOM 684 O O . ALA A 1 90 ? 0.802 -0.812 4.268 1.00 95.81 90 ALA A O 1
ATOM 685 N N . LEU A 1 91 ? 1.285 0.634 5.919 1.00 96.12 91 LEU A N 1
ATOM 686 C CA . LEU A 1 91 ? 2.449 1.224 5.250 1.00 96.12 91 LEU A CA 1
ATOM 687 C C . LEU A 1 91 ? 3.554 0.175 5.060 1.00 96.12 91 LEU A C 1
ATOM 689 O O . LEU A 1 91 ? 4.068 0.028 3.954 1.00 96.12 91 LEU A O 1
ATOM 693 N N . ASP A 1 92 ? 3.868 -0.581 6.114 1.00 96.06 92 ASP A N 1
ATOM 694 C CA . ASP A 1 92 ? 4.877 -1.646 6.076 1.00 96.06 92 ASP A CA 1
ATOM 695 C C . ASP A 1 92 ? 4.480 -2.784 5.132 1.00 96.06 92 ASP A C 1
ATOM 697 O O . ASP A 1 92 ? 5.316 -3.295 4.393 1.00 96.06 92 ASP A O 1
ATOM 701 N N . ALA A 1 93 ? 3.200 -3.164 5.118 1.00 96.38 93 ALA A N 1
ATOM 702 C CA . ALA A 1 93 ? 2.716 -4.236 4.255 1.00 96.38 93 ALA A CA 1
ATOM 703 C C . ALA A 1 93 ? 2.660 -3.849 2.766 1.00 96.38 93 ALA A C 1
ATOM 705 O O . ALA A 1 93 ? 2.799 -4.726 1.917 1.00 96.38 93 ALA A O 1
ATOM 706 N N . LEU A 1 94 ? 2.460 -2.565 2.436 1.00 96.69 94 LEU A N 1
ATOM 707 C CA . LEU A 1 94 ? 2.415 -2.093 1.045 1.00 96.69 94 LEU A CA 1
ATOM 708 C C . LEU A 1 94 ? 3.795 -1.827 0.448 1.00 96.69 94 LEU A C 1
ATOM 710 O O . LEU A 1 94 ? 3.958 -1.961 -0.764 1.00 96.69 94 LEU A O 1
ATOM 714 N N . LEU A 1 95 ? 4.774 -1.423 1.263 1.00 96.25 95 LEU A N 1
ATOM 715 C CA . LEU A 1 95 ? 6.089 -1.024 0.762 1.00 96.25 95 LEU A CA 1
ATOM 716 C C . LEU A 1 95 ? 6.740 -2.093 -0.145 1.00 96.25 95 LEU A C 1
ATOM 718 O O . LEU A 1 95 ? 7.154 -1.722 -1.244 1.00 96.25 95 LEU A O 1
ATOM 722 N N . PRO A 1 96 ? 6.763 -3.396 0.207 1.00 96.69 96 PRO A N 1
ATOM 723 C CA . PRO A 1 96 ? 7.375 -4.417 -0.643 1.00 96.69 96 PRO A CA 1
ATOM 724 C C . PRO A 1 96 ? 6.772 -4.512 -2.050 1.00 96.69 96 PRO A C 1
ATOM 726 O O . PRO A 1 96 ? 7.494 -4.824 -2.995 1.00 96.69 96 PRO A O 1
ATOM 729 N N . ALA A 1 97 ? 5.472 -4.231 -2.204 1.00 95.81 97 ALA A N 1
ATOM 730 C CA . ALA A 1 97 ? 4.819 -4.229 -3.512 1.00 95.81 97 ALA A CA 1
ATOM 731 C C . ALA A 1 97 ? 5.330 -3.067 -4.381 1.00 95.81 97 ALA A C 1
ATOM 733 O O . ALA A 1 97 ? 5.746 -3.290 -5.514 1.00 95.81 97 ALA A O 1
ATOM 734 N N . PHE A 1 98 ? 5.416 -1.855 -3.820 1.00 95.88 98 PHE A N 1
ATOM 735 C CA . PHE A 1 98 ? 5.998 -0.707 -4.527 1.00 95.88 98 PH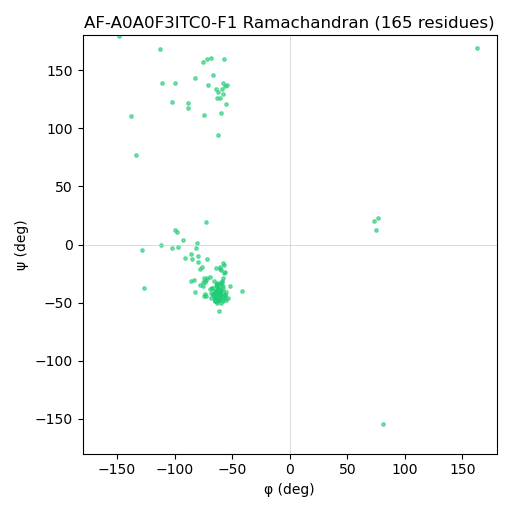E A CA 1
ATOM 736 C C . PHE A 1 98 ? 7.478 -0.913 -4.868 1.00 95.88 98 PHE A C 1
ATOM 738 O O . PHE A 1 98 ? 7.943 -0.479 -5.919 1.00 95.88 98 PHE A O 1
ATOM 745 N N . GLU A 1 99 ? 8.238 -1.572 -3.994 1.00 96.06 99 GLU A N 1
ATOM 746 C CA . GLU A 1 99 ? 9.639 -1.891 -4.265 1.00 96.06 99 GLU A CA 1
ATOM 747 C C . GLU A 1 99 ? 9.802 -2.913 -5.399 1.00 96.06 99 GLU A C 1
ATOM 749 O O . GLU A 1 99 ? 10.737 -2.792 -6.192 1.00 96.06 99 GLU A O 1
ATOM 754 N N . ALA A 1 100 ? 8.910 -3.906 -5.488 1.00 94.31 100 ALA A N 1
ATOM 755 C CA . ALA A 1 100 ? 8.888 -4.864 -6.593 1.00 94.31 100 ALA A CA 1
ATOM 756 C C . ALA A 1 100 ? 8.581 -4.165 -7.926 1.00 94.31 100 ALA A C 1
ATOM 758 O O . ALA A 1 100 ? 9.304 -4.357 -8.907 1.00 94.31 100 ALA A O 1
ATOM 759 N N . ASP A 1 101 ? 7.597 -3.263 -7.929 1.00 91.81 101 ASP A N 1
ATOM 760 C CA . ASP A 1 101 ? 7.274 -2.436 -9.095 1.00 91.81 101 ASP A CA 1
ATOM 761 C C . ASP A 1 101 ? 8.461 -1.542 -9.499 1.00 91.81 101 ASP A C 1
ATOM 763 O O . ASP A 1 101 ? 8.816 -1.467 -10.676 1.00 91.81 101 ASP A O 1
ATOM 767 N N . ALA A 1 102 ? 9.159 -0.938 -8.528 1.00 93.06 102 ALA A N 1
ATOM 768 C CA . ALA A 1 102 ? 10.342 -0.109 -8.774 1.00 93.06 102 ALA A CA 1
ATOM 769 C C . ALA A 1 102 ? 11.517 -0.883 -9.398 1.00 93.06 102 ALA A C 1
ATOM 771 O O . ALA A 1 102 ? 12.278 -0.308 -10.186 1.00 93.06 102 ALA A O 1
ATOM 772 N N . ARG A 1 103 ? 11.669 -2.170 -9.047 1.00 93.25 103 ARG A N 1
ATOM 773 C CA . ARG A 1 103 ? 12.631 -3.103 -9.661 1.00 93.25 103 ARG A CA 1
ATOM 774 C C . ARG A 1 103 ? 12.184 -3.590 -11.041 1.00 93.25 103 ARG A C 1
ATOM 776 O O . ARG A 1 103 ? 13.020 -4.031 -11.827 1.00 93.25 103 ARG A O 1
ATOM 783 N N . GLY A 1 104 ? 10.896 -3.469 -11.353 1.00 88.69 104 GLY A N 1
ATOM 784 C CA . GLY A 1 104 ? 10.295 -3.998 -12.572 1.00 88.69 104 GLY A CA 1
ATOM 785 C C . GLY A 1 104 ? 10.071 -5.510 -12.527 1.00 88.69 104 GLY A C 1
ATOM 786 O O . GLY A 1 104 ? 9.989 -6.124 -13.597 1.00 88.69 104 GLY A O 1
ATOM 787 N N . ASP A 1 105 ? 9.979 -6.085 -11.323 1.00 88.75 105 ASP A N 1
ATOM 788 C CA . ASP A 1 105 ? 9.757 -7.512 -11.093 1.00 88.75 105 ASP A CA 1
ATOM 789 C C . ASP A 1 105 ? 8.439 -7.942 -11.757 1.00 88.75 105 ASP A C 1
ATOM 791 O O . ASP A 1 105 ? 7.414 -7.269 -11.640 1.00 88.75 105 ASP A O 1
ATOM 795 N N . LEU A 1 106 ? 8.461 -9.062 -12.484 1.00 86.31 106 LEU A N 1
ATOM 796 C CA . LEU A 1 106 ? 7.276 -9.586 -13.158 1.00 86.31 106 LEU A CA 1
ATOM 797 C C . LEU A 1 106 ? 6.794 -10.879 -12.511 1.00 86.31 106 LEU A C 1
ATOM 799 O O . LEU A 1 106 ? 7.618 -11.748 -12.225 1.00 86.31 106 LEU A O 1
ATOM 803 N N . PRO A 1 107 ? 5.471 -11.057 -12.347 1.00 89.00 107 PRO A N 1
ATOM 804 C CA . PRO A 1 107 ? 4.932 -12.342 -11.946 1.00 89.00 107 PRO A CA 1
ATOM 805 C C . PRO A 1 107 ? 5.241 -13.418 -12.990 1.00 89.00 107 PRO A C 1
ATOM 807 O O . PRO A 1 107 ? 4.992 -13.228 -14.180 1.00 89.00 107 PRO A O 1
ATOM 810 N N . GLU A 1 108 ? 5.751 -14.558 -12.533 1.00 91.06 108 GLU A N 1
ATOM 811 C CA . GLU A 1 108 ? 6.114 -15.685 -13.402 1.00 91.06 108 GLU A CA 1
ATOM 812 C C . GLU A 1 108 ? 4.884 -16.441 -13.924 1.00 91.06 108 GLU A C 1
ATOM 814 O O . GLU A 1 108 ? 4.905 -17.015 -15.013 1.00 91.06 108 GLU A O 1
ATOM 819 N N . ASP A 1 109 ? 3.795 -16.426 -13.153 1.00 90.94 109 ASP A N 1
ATOM 820 C CA . ASP A 1 109 ? 2.542 -17.087 -13.485 1.00 90.94 10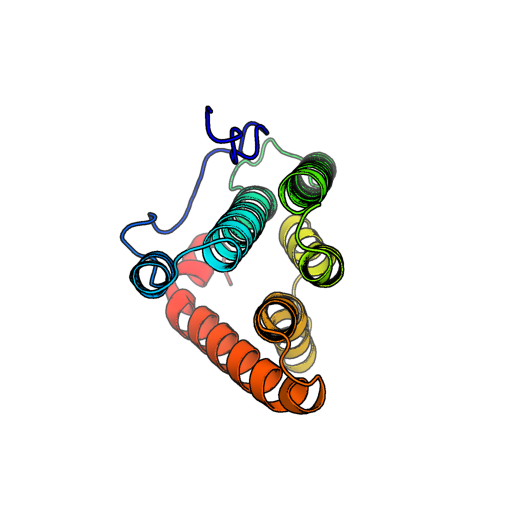9 ASP A CA 1
ATOM 821 C C . ASP A 1 109 ? 1.319 -16.332 -12.933 1.00 90.94 109 ASP A C 1
ATOM 823 O O . ASP A 1 109 ? 1.412 -15.283 -12.286 1.00 90.94 109 ASP A O 1
ATOM 827 N N . PHE A 1 110 ? 0.130 -16.873 -13.205 1.00 90.06 110 PHE A N 1
ATOM 828 C CA . PHE A 1 110 ? -1.126 -16.294 -12.732 1.00 90.06 110 PHE A CA 1
ATOM 829 C C . PHE A 1 110 ? -1.241 -16.286 -11.199 1.00 90.06 110 PHE A C 1
ATOM 831 O O . PHE A 1 110 ? -1.813 -15.356 -10.633 1.00 90.06 110 PHE A O 1
ATOM 838 N N . GLY A 1 111 ? -0.697 -17.298 -10.518 1.00 95.88 111 GLY A N 1
ATOM 839 C CA . GLY A 1 111 ? -0.709 -17.368 -9.058 1.00 95.88 111 GLY A CA 1
ATOM 840 C C . GLY A 1 111 ? 0.121 -16.245 -8.440 1.00 95.88 111 GLY A C 1
ATOM 841 O O . GLY A 1 111 ? -0.363 -15.540 -7.553 1.00 95.88 111 GLY A O 1
ATOM 842 N N . ALA A 1 112 ? 1.323 -16.020 -8.969 1.00 94.00 112 ALA A N 1
ATOM 843 C CA . ALA A 1 112 ? 2.190 -14.906 -8.615 1.00 94.00 112 ALA A CA 1
ATOM 844 C C . ALA A 1 112 ? 1.531 -13.556 -8.938 1.00 94.00 112 ALA A C 1
ATOM 846 O O . ALA A 1 112 ? 1.616 -12.630 -8.135 1.00 94.00 112 ALA A O 1
ATOM 847 N N . ALA A 1 113 ? 0.810 -13.445 -10.060 1.00 92.19 113 ALA A N 1
ATOM 848 C CA . ALA A 1 113 ? 0.105 -12.213 -10.421 1.00 92.19 113 ALA A CA 1
ATOM 849 C C . ALA A 1 113 ? -1.017 -11.890 -9.423 1.00 92.19 113 ALA A C 1
ATOM 851 O O . ALA A 1 113 ? -1.152 -10.752 -8.969 1.00 92.19 113 ALA A O 1
ATOM 852 N N . VAL A 1 114 ? -1.792 -12.901 -9.018 1.00 95.31 114 VAL A N 1
ATOM 853 C CA . VAL A 1 114 ? -2.806 -12.751 -7.966 1.00 95.31 114 VAL A CA 1
ATOM 854 C C . VAL A 1 114 ? -2.152 -12.400 -6.629 1.00 95.31 114 VAL A C 1
ATOM 856 O O . VAL A 1 114 ? -2.654 -11.523 -5.930 1.00 95.31 114 VAL A O 1
ATOM 859 N N . ALA A 1 115 ? -1.033 -13.033 -6.270 1.00 96.12 115 ALA A N 1
ATOM 860 C CA . ALA A 1 115 ? -0.309 -12.728 -5.037 1.00 96.12 115 ALA A CA 1
ATOM 861 C C . ALA A 1 115 ? 0.201 -11.276 -5.010 1.00 96.12 115 ALA A C 1
ATOM 863 O O . ALA A 1 115 ? 0.034 -10.594 -3.998 1.00 96.12 115 ALA A O 1
ATOM 864 N N . ALA A 1 116 ? 0.730 -10.777 -6.130 1.00 94.31 116 ALA A N 1
ATOM 865 C CA . ALA A 1 116 ? 1.132 -9.381 -6.279 1.00 94.31 116 ALA A CA 1
ATOM 866 C C . ALA A 1 116 ? -0.062 -8.424 -6.103 1.00 94.31 116 ALA A C 1
ATOM 868 O O . ALA A 1 116 ? 0.025 -7.469 -5.331 1.00 94.31 116 ALA A O 1
ATOM 869 N N . CYS A 1 117 ? -1.215 -8.726 -6.718 1.00 95.12 117 CYS A N 1
ATOM 870 C CA . CYS A 1 117 ? -2.443 -7.940 -6.534 1.00 95.12 117 CYS A CA 1
ATOM 871 C C . CYS A 1 117 ? -2.902 -7.906 -5.071 1.00 95.12 117 CYS A C 1
ATOM 873 O O . CYS A 1 117 ? -3.384 -6.880 -4.590 1.00 95.12 117 CYS A O 1
ATOM 875 N N . ARG A 1 118 ? -2.782 -9.026 -4.348 1.00 97.00 118 ARG A N 1
ATOM 876 C CA . ARG A 1 118 ? -3.121 -9.084 -2.920 1.00 97.00 118 ARG A CA 1
ATOM 877 C C . ARG A 1 118 ? -2.192 -8.194 -2.103 1.00 97.00 118 ARG A C 1
ATOM 879 O O . ARG A 1 118 ? -2.676 -7.371 -1.329 1.00 97.00 118 ARG A O 1
ATOM 886 N N . ALA A 1 119 ? -0.883 -8.315 -2.322 1.00 96.38 119 ALA A N 1
ATOM 887 C CA . ALA A 1 119 ? 0.127 -7.534 -1.614 1.00 96.38 119 ALA A CA 1
ATOM 888 C C . ALA A 1 119 ? -0.069 -6.018 -1.790 1.00 96.38 119 ALA A C 1
ATOM 890 O O . ALA A 1 119 ? 0.082 -5.272 -0.826 1.00 96.38 119 ALA A O 1
ATOM 891 N N . SER A 1 120 ? -0.473 -5.563 -2.980 1.00 94.44 120 SER A N 1
ATOM 892 C CA . SER A 1 120 ? -0.666 -4.138 -3.277 1.00 94.44 120 SER A CA 1
ATOM 893 C C . SER A 1 120 ? -2.033 -3.566 -2.874 1.00 94.44 120 SER A C 1
ATOM 895 O O . SER A 1 120 ? -2.194 -2.345 -2.855 1.00 94.44 120 SER A O 1
ATOM 897 N N . SER A 1 121 ? -3.027 -4.401 -2.536 1.00 95.62 121 SER A N 1
ATOM 898 C CA . SER A 1 121 ? -4.410 -3.936 -2.317 1.00 95.62 121 SER A CA 1
ATOM 899 C C . SER A 1 121 ? -5.040 -4.334 -0.979 1.00 95.62 121 SER A C 1
ATOM 901 O O . SER A 1 121 ? -5.747 -3.517 -0.383 1.00 95.62 121 SER A O 1
ATOM 903 N N . GLU A 1 122 ? -4.790 -5.539 -0.459 1.00 97.75 122 GLU A N 1
ATOM 904 C CA . GLU A 1 122 ? -5.393 -6.013 0.799 1.00 97.75 122 GLU A CA 1
ATOM 905 C C . GLU A 1 122 ? -5.040 -5.139 2.013 1.00 97.75 122 GLU A C 1
ATOM 907 O O . GLU A 1 122 ? -5.947 -4.814 2.792 1.00 97.75 122 GLU A O 1
ATOM 912 N N . PRO A 1 123 ? -3.781 -4.674 2.187 1.00 97.69 123 PRO A N 1
ATOM 913 C CA . PRO A 1 123 ? -3.442 -3.827 3.328 1.00 97.69 123 PRO A CA 1
ATOM 914 C C . PRO A 1 123 ? -4.271 -2.540 3.399 1.00 97.69 123 PRO A C 1
ATOM 916 O O . PRO A 1 123 ? -4.538 -2.044 4.494 1.00 97.69 123 PRO A O 1
ATOM 919 N N . VAL A 1 124 ? -4.730 -2.020 2.253 1.00 95.94 124 VAL A N 1
ATOM 920 C CA . VAL A 1 124 ? -5.592 -0.831 2.186 1.00 95.94 124 VAL A CA 1
ATOM 921 C C . VAL A 1 124 ? -6.946 -1.108 2.839 1.00 95.94 124 VAL A C 1
ATOM 923 O O . VAL A 1 124 ? -7.401 -0.324 3.672 1.00 95.94 124 VAL A O 1
ATOM 926 N N . GLY A 1 125 ? -7.587 -2.229 2.498 1.00 95.81 125 GLY A N 1
ATOM 927 C CA . GLY A 1 125 ? -8.882 -2.612 3.067 1.00 95.81 125 GLY A CA 1
ATOM 928 C C . GLY A 1 125 ? -8.793 -2.868 4.569 1.00 95.81 125 GLY A C 1
ATOM 929 O O . GLY A 1 125 ? -9.608 -2.358 5.341 1.00 95.81 125 GLY A O 1
ATOM 930 N N . ARG A 1 126 ? -7.748 -3.585 5.000 1.00 97.25 126 ARG A N 1
ATOM 931 C CA . ARG A 1 126 ? -7.493 -3.859 6.423 1.00 97.25 126 ARG A CA 1
ATOM 932 C C . ARG A 1 126 ? -7.221 -2.578 7.216 1.00 97.25 126 ARG A C 1
ATOM 934 O O . ARG A 1 126 ? -7.764 -2.426 8.309 1.00 97.25 126 ARG A O 1
ATOM 941 N N . PHE A 1 127 ? -6.464 -1.629 6.656 1.00 96.38 127 PHE A N 1
ATOM 942 C CA . PHE A 1 127 ? -6.280 -0.301 7.251 1.00 96.38 127 PHE A CA 1
ATOM 943 C C . PHE A 1 127 ? -7.608 0.424 7.445 1.00 96.38 127 PHE A C 1
ATOM 945 O O . PHE A 1 127 ? -7.863 0.943 8.529 1.00 96.38 127 PHE A O 1
ATOM 952 N N . LEU A 1 128 ? -8.462 0.455 6.419 1.00 95.31 128 LEU A N 1
ATOM 953 C CA . LEU A 1 128 ? -9.745 1.146 6.506 1.00 95.31 128 LEU A CA 1
ATOM 954 C C . LEU A 1 128 ? -10.654 0.527 7.572 1.00 95.31 128 LEU A C 1
ATOM 956 O O . LEU A 1 128 ? -11.283 1.277 8.312 1.00 95.31 128 LEU A O 1
ATOM 960 N N . LEU A 1 129 ? -10.690 -0.799 7.709 1.00 95.81 129 LEU A N 1
ATOM 961 C CA . LEU A 1 129 ? -11.428 -1.452 8.796 1.00 95.81 129 LEU A CA 1
ATOM 962 C C . LEU A 1 129 ? -10.860 -1.078 10.171 1.00 95.81 129 LEU A C 1
ATOM 964 O O . LEU A 1 129 ? -11.595 -0.617 11.045 1.00 95.81 129 LEU A O 1
ATOM 968 N N . ALA A 1 130 ? -9.543 -1.198 10.346 1.00 95.31 130 ALA A N 1
ATOM 969 C CA . ALA A 1 130 ? -8.888 -0.892 11.614 1.00 95.31 130 ALA A CA 1
ATOM 970 C C . ALA A 1 130 ? -9.021 0.592 12.007 1.00 95.31 130 ALA A C 1
ATOM 972 O O . ALA A 1 130 ? -9.184 0.907 13.185 1.00 95.31 130 ALA A O 1
ATOM 973 N N . LEU A 1 131 ? -9.013 1.506 11.031 1.00 94.19 131 LEU A N 1
ATOM 974 C CA . LEU A 1 131 ? -9.246 2.937 11.237 1.00 94.19 131 LEU A CA 1
ATOM 975 C C . LEU A 1 131 ? -10.625 3.223 11.849 1.00 94.19 131 LEU A C 1
ATOM 977 O O . LEU A 1 131 ? -10.743 4.143 12.654 1.00 94.19 131 LEU A O 1
ATOM 981 N N . HIS A 1 132 ? -11.644 2.442 11.484 1.00 92.75 132 HIS A N 1
ATOM 982 C CA . HIS A 1 132 ? -13.013 2.595 11.986 1.00 92.75 132 HIS A CA 1
ATOM 983 C C . HIS A 1 132 ? -13.303 1.724 13.220 1.00 92.75 132 HIS A C 1
ATOM 985 O O . HIS A 1 132 ? -14.423 1.732 13.722 1.00 92.75 132 HIS A O 1
ATOM 991 N N . GLY A 1 133 ? -12.305 0.999 13.741 1.00 94.00 133 GLY A N 1
ATOM 992 C CA . GLY A 1 133 ? -12.471 0.121 14.903 1.00 94.00 133 GLY A CA 1
ATOM 993 C C . GLY A 1 133 ? -13.241 -1.168 14.605 1.00 94.00 133 GLY A C 1
ATOM 994 O O . GLY A 1 133 ? -13.768 -1.791 15.525 1.00 94.00 133 GLY A O 1
ATOM 995 N N . GLU A 1 134 ? -13.312 -1.565 13.335 1.00 96.88 134 GLU A N 1
ATOM 996 C CA . GLU A 1 134 ? -14.016 -2.769 12.905 1.00 96.88 134 GLU A CA 1
ATOM 997 C C . GLU A 1 134 ? -13.242 -4.052 13.240 1.00 96.88 134 GLU A C 1
ATOM 999 O O . GLU A 1 134 ? -12.019 -4.064 13.403 1.00 96.88 134 GLU A O 1
ATOM 1004 N N . SER A 1 135 ? -13.967 -5.168 13.327 1.00 97.06 135 SER A N 1
ATOM 1005 C CA . SER A 1 135 ? -13.392 -6.457 13.721 1.00 97.06 135 SER A CA 1
ATOM 1006 C C . SER A 1 135 ? -12.470 -7.054 12.642 1.00 97.06 135 SER A C 1
ATOM 1008 O O . SER A 1 135 ? -12.874 -7.131 11.477 1.00 97.06 135 SER A O 1
ATOM 1010 N N . PRO A 1 136 ? -11.300 -7.622 13.011 1.00 95.94 136 PRO A N 1
ATOM 1011 C CA . PRO A 1 136 ? -10.459 -8.404 12.099 1.00 95.94 136 PRO A CA 1
ATOM 1012 C C . PRO A 1 136 ? -11.159 -9.609 11.456 1.00 95.94 136 PRO A C 1
ATOM 1014 O O . PRO A 1 136 ? -10.705 -10.111 10.431 1.00 95.94 136 PRO A O 1
ATOM 1017 N N . LEU A 1 137 ? -12.293 -10.058 12.008 1.00 97.94 137 LEU A N 1
ATOM 1018 C CA . LEU A 1 137 ? -13.134 -11.088 11.386 1.00 97.94 137 LEU A CA 1
ATOM 1019 C C . LEU A 1 137 ? -13.670 -10.669 10.005 1.00 97.94 137 LEU A C 1
ATOM 1021 O O . LEU A 1 137 ? -14.062 -11.529 9.220 1.00 97.94 137 LEU A O 1
ATOM 1025 N N . LEU A 1 138 ? -13.672 -9.368 9.693 1.00 97.88 138 LEU A N 1
ATOM 1026 C CA . LEU A 1 138 ? -14.080 -8.832 8.395 1.00 97.88 138 LEU A CA 1
ATOM 1027 C C . LEU A 1 138 ? -12.945 -8.809 7.356 1.00 97.88 138 LEU A C 1
ATOM 1029 O O . LEU A 1 138 ? -13.217 -8.543 6.185 1.00 97.88 138 LEU A O 1
ATOM 1033 N N . TYR A 1 139 ? -11.695 -9.109 7.738 1.00 97.00 139 TYR A N 1
ATOM 1034 C CA . TYR A 1 139 ? -10.551 -9.059 6.817 1.00 97.00 139 TYR A CA 1
ATOM 1035 C C . TYR A 1 139 ? -10.738 -9.934 5.576 1.00 97.00 139 TYR A C 1
ATOM 1037 O O . TYR A 1 139 ? -10.577 -9.392 4.489 1.00 97.00 139 TYR A O 1
ATOM 1045 N N . PRO A 1 140 ? -11.198 -11.200 5.656 1.00 98.06 140 PRO A N 1
ATOM 1046 C CA . PRO A 1 140 ? -11.382 -12.011 4.451 1.00 98.06 140 PRO A CA 1
ATOM 1047 C C . PRO A 1 140 ? -12.334 -11.382 3.420 1.00 98.06 140 PRO A C 1
ATOM 1049 O O . PRO A 1 140 ? -12.114 -11.503 2.216 1.00 98.06 140 PRO A O 1
ATOM 1052 N N . ALA A 1 141 ? -13.382 -10.687 3.879 1.00 97.88 141 ALA A N 1
ATOM 1053 C CA . ALA A 1 141 ? -14.322 -10.004 2.996 1.00 97.88 141 ALA A CA 1
ATOM 1054 C C . ALA A 1 141 ? -13.710 -8.735 2.379 1.00 97.88 141 ALA A C 1
ATOM 1056 O O . ALA A 1 141 ? -13.868 -8.497 1.180 1.00 97.88 141 ALA A O 1
ATOM 1057 N N . ALA A 1 142 ? -12.985 -7.942 3.175 1.00 97.56 142 ALA A N 1
ATOM 1058 C CA . ALA A 1 142 ? -12.265 -6.770 2.679 1.00 97.56 142 ALA A CA 1
ATOM 1059 C C . ALA A 1 142 ? -11.159 -7.156 1.686 1.00 97.56 142 ALA A C 1
ATOM 1061 O O . ALA A 1 142 ? -11.045 -6.534 0.634 1.00 97.56 142 ALA A O 1
ATOM 1062 N N . ASP A 1 143 ? -10.408 -8.216 1.974 1.00 98.06 143 ASP A N 1
ATOM 1063 C CA . ASP A 1 143 ? -9.342 -8.735 1.120 1.00 98.06 143 ASP A CA 1
ATOM 1064 C C . ASP A 1 143 ? -9.890 -9.193 -0.236 1.00 98.06 143 ASP A C 1
ATOM 1066 O O . ASP A 1 143 ? -9.339 -8.859 -1.284 1.00 98.06 143 ASP A O 1
ATOM 1070 N N . ALA A 1 144 ? -11.021 -9.909 -0.235 1.00 97.88 144 ALA A N 1
ATOM 1071 C CA . ALA A 1 144 ? -11.696 -10.326 -1.461 1.00 97.88 144 ALA A CA 1
ATOM 1072 C C . ALA A 1 144 ? -12.166 -9.126 -2.301 1.00 97.88 144 ALA A C 1
ATOM 1074 O O . ALA A 1 144 ? -12.000 -9.132 -3.523 1.00 97.88 144 ALA A O 1
ATOM 1075 N N . LEU A 1 145 ? -12.717 -8.088 -1.659 1.00 96.81 145 LEU A N 1
ATOM 1076 C CA . LEU A 1 145 ? -13.121 -6.857 -2.340 1.00 96.81 145 LEU A CA 1
ATOM 1077 C C . LEU A 1 145 ? -11.911 -6.115 -2.926 1.00 96.81 145 LEU A C 1
ATOM 1079 O O . LEU A 1 145 ? -11.942 -5.736 -4.096 1.00 96.81 145 LEU A O 1
ATOM 1083 N N . CYS A 1 146 ? -10.848 -5.931 -2.143 1.00 96.69 146 CYS A N 1
ATOM 1084 C CA . CYS A 1 146 ? -9.612 -5.283 -2.580 1.00 96.69 146 CYS A CA 1
ATOM 1085 C C . CYS A 1 146 ? -8.985 -6.009 -3.772 1.00 96.69 146 CYS A C 1
ATOM 1087 O O . CYS A 1 146 ? -8.684 -5.368 -4.779 1.00 96.69 146 CYS A O 1
ATOM 1089 N N . LEU A 1 147 ? -8.889 -7.340 -3.710 1.00 96.69 147 LEU A N 1
ATOM 1090 C CA . LEU A 1 147 ? -8.397 -8.139 -4.826 1.00 96.69 147 LEU A CA 1
ATOM 1091 C C . LEU A 1 147 ? -9.274 -7.970 -6.073 1.00 96.69 147 LEU A C 1
ATOM 1093 O O . LEU A 1 147 ? -8.746 -7.763 -7.163 1.00 96.69 147 LEU A O 1
ATOM 1097 N N . ALA A 1 148 ? -10.601 -8.037 -5.935 1.00 95.94 148 ALA A N 1
ATOM 1098 C CA . ALA A 1 148 ? -11.507 -7.872 -7.069 1.00 95.94 148 ALA A CA 1
ATOM 1099 C C . ALA A 1 148 ? -11.338 -6.497 -7.735 1.00 95.94 148 ALA A C 1
ATOM 1101 O O . ALA A 1 148 ? -11.253 -6.411 -8.959 1.00 95.94 148 ALA A O 1
ATOM 1102 N N . LEU A 1 149 ? -11.232 -5.428 -6.939 1.00 93.31 149 LEU A N 1
ATOM 1103 C CA . LEU A 1 149 ? -10.990 -4.075 -7.442 1.00 93.31 149 LEU A CA 1
ATOM 1104 C C . LEU A 1 149 ? -9.625 -3.953 -8.131 1.00 93.31 149 LEU A C 1
ATOM 1106 O O . LEU A 1 149 ? -9.534 -3.321 -9.181 1.00 93.31 149 LEU A O 1
ATOM 1110 N N . GLN A 1 150 ? -8.584 -4.586 -7.589 1.00 92.75 150 GLN A N 1
ATOM 1111 C CA . GLN A 1 150 ? -7.247 -4.548 -8.180 1.00 92.75 150 GLN A CA 1
ATOM 1112 C C . GLN A 1 150 ? -7.178 -5.314 -9.505 1.00 92.75 150 GLN A C 1
ATOM 1114 O O . GLN A 1 150 ? -6.620 -4.817 -10.482 1.00 92.75 150 GLN A O 1
ATOM 1119 N N . LEU A 1 151 ? -7.816 -6.483 -9.582 1.00 91.00 151 LEU A N 1
ATOM 1120 C CA . LEU A 1 151 ? -7.946 -7.230 -10.833 1.00 91.00 151 LEU A CA 1
ATOM 1121 C C . LEU A 1 151 ? -8.725 -6.426 -11.882 1.00 91.00 151 LEU A C 1
ATOM 1123 O O . LEU A 1 151 ? -8.323 -6.389 -13.042 1.00 91.00 151 LEU A O 1
ATOM 1127 N N . LEU A 1 152 ? -9.807 -5.744 -11.489 1.00 88.44 152 LEU A N 1
ATOM 1128 C CA . LEU A 1 152 ? -10.556 -4.862 -12.390 1.00 88.44 152 LEU A CA 1
ATOM 1129 C C . LEU A 1 152 ? -9.710 -3.683 -12.885 1.00 88.44 152 LEU A C 1
ATOM 1131 O O . LEU A 1 152 ? -9.797 -3.346 -14.066 1.00 88.44 152 LEU A O 1
ATOM 1135 N N . ASN A 1 153 ? -8.880 -3.088 -12.021 1.00 84.56 153 ASN A N 1
ATOM 1136 C CA . ASN A 1 153 ? -7.949 -2.031 -12.419 1.00 84.56 153 ASN A CA 1
ATOM 1137 C C . ASN A 1 153 ? -6.979 -2.533 -13.496 1.00 84.56 153 ASN A C 1
ATOM 1139 O O . ASN A 1 153 ? -6.895 -1.918 -14.556 1.00 84.56 153 ASN A O 1
ATOM 1143 N N . HIS A 1 154 ? -6.325 -3.679 -13.278 1.00 82.69 154 HIS A N 1
ATOM 1144 C CA . HIS A 1 154 ? -5.420 -4.264 -14.273 1.00 82.69 154 HIS A CA 1
ATOM 1145 C C . HIS A 1 154 ? -6.142 -4.601 -15.583 1.00 82.69 154 HIS A C 1
ATOM 1147 O O . HIS A 1 154 ? -5.682 -4.235 -16.662 1.00 82.69 154 HIS A O 1
ATOM 1153 N N . LEU A 1 155 ? -7.323 -5.223 -15.511 1.00 82.81 155 LEU A N 1
ATOM 1154 C CA . LEU A 1 155 ? -8.089 -5.570 -16.709 1.00 82.81 155 LEU A CA 1
ATOM 1155 C C . LEU A 1 155 ? -8.523 -4.339 -17.519 1.00 82.81 155 LEU A C 1
ATOM 1157 O O . LEU A 1 155 ? -8.554 -4.393 -18.751 1.00 82.81 155 LEU A O 1
ATOM 1161 N N . GLY A 1 156 ? -8.855 -3.244 -16.832 1.00 74.69 156 GLY A N 1
ATOM 1162 C CA . GLY A 1 156 ? -9.219 -1.970 -17.446 1.00 74.69 156 GLY A CA 1
ATOM 1163 C C . GLY A 1 156 ? -8.032 -1.218 -18.053 1.00 74.69 156 GLY A C 1
ATOM 1164 O O . GLY A 1 156 ? -8.211 -0.531 -19.059 1.00 74.69 156 GLY A O 1
ATOM 1165 N N . ASP A 1 157 ? -6.833 -1.379 -17.488 1.00 72.25 157 ASP A N 1
ATOM 1166 C CA . ASP A 1 157 ? -5.615 -0.684 -17.924 1.00 72.25 157 ASP A CA 1
ATOM 1167 C C . ASP A 1 157 ? -4.728 -1.513 -18.882 1.00 72.25 157 ASP A C 1
ATOM 1169 O O . ASP A 1 157 ? -3.804 -0.958 -19.473 1.00 72.25 157 ASP A O 1
ATOM 1173 N N . ASN A 1 158 ? -5.094 -2.767 -19.189 1.00 63.56 158 ASN A N 1
ATOM 1174 C CA . ASN A 1 158 ? -4.419 -3.679 -20.135 1.00 63.56 158 ASN A CA 1
ATOM 1175 C C . ASN A 1 158 ? -3.924 -3.038 -21.451 1.00 63.56 158 ASN A C 1
ATOM 1177 O O . ASN A 1 158 ? -2.865 -3.390 -21.964 1.00 63.56 158 ASN A O 1
ATOM 1181 N N . GLY A 1 159 ? -4.696 -2.127 -22.055 1.00 60.44 159 GLY A N 1
ATOM 1182 C CA . GLY A 1 159 ? -4.282 -1.448 -23.291 1.00 60.44 159 GLY A CA 1
ATOM 1183 C C . GLY A 1 159 ? -3.218 -0.370 -23.060 1.00 60.44 159 GLY A C 1
ATOM 1184 O O . GLY A 1 159 ? -2.328 -0.186 -23.889 1.00 60.44 159 GLY A O 1
ATOM 1185 N N . GLY A 1 160 ? -3.308 0.333 -21.930 1.00 60.06 160 GLY A N 1
ATOM 1186 C CA . GLY A 1 160 ? -2.340 1.340 -21.509 1.00 60.06 160 GLY A CA 1
ATOM 1187 C C . GLY A 1 160 ? -1.033 0.703 -21.055 1.00 60.06 160 GLY A C 1
ATOM 1188 O O . GLY A 1 160 ? 0.024 1.144 -21.500 1.00 60.06 160 GLY A O 1
ATOM 1189 N N . ASP A 1 161 ? -1.107 -0.364 -20.261 1.00 60.50 161 ASP A N 1
ATOM 1190 C CA . ASP A 1 161 ? 0.061 -1.088 -19.751 1.00 60.50 161 ASP A CA 1
ATOM 1191 C C . ASP A 1 161 ? 0.838 -1.764 -20.885 1.00 60.50 161 ASP A C 1
ATOM 1193 O O . ASP A 1 161 ? 2.048 -1.541 -21.004 1.00 60.50 161 ASP A O 1
ATOM 1197 N N . ARG A 1 162 ? 0.141 -2.409 -21.837 1.00 57.31 162 ARG A N 1
ATOM 1198 C CA . ARG A 1 162 ? 0.778 -2.986 -23.036 1.00 57.31 162 ARG A CA 1
ATOM 1199 C C . ARG A 1 162 ? 1.575 -1.978 -23.839 1.00 57.31 162 ARG A C 1
ATOM 1201 O O . ARG A 1 162 ? 2.670 -2.280 -24.301 1.00 57.31 162 ARG A O 1
ATOM 1208 N N . VAL A 1 163 ? 1.034 -0.780 -24.032 1.00 56.66 163 VAL A N 1
ATOM 1209 C CA . VAL A 1 163 ? 1.710 0.282 -24.793 1.00 56.66 163 VAL A CA 1
ATOM 1210 C C . VAL A 1 163 ? 2.839 0.919 -23.978 1.00 56.66 163 VAL A C 1
ATOM 1212 O O . VAL A 1 163 ? 3.837 1.361 -24.546 1.00 56.66 163 VAL A O 1
ATOM 1215 N N . ARG A 1 164 ? 2.691 0.986 -22.653 1.00 54.84 164 ARG A N 1
ATOM 1216 C CA . ARG A 1 164 ? 3.593 1.701 -21.742 1.00 54.84 164 ARG A CA 1
ATOM 1217 C C . ARG A 1 164 ? 4.797 0.866 -21.308 1.00 54.84 164 ARG A C 1
ATOM 1219 O O . ARG A 1 164 ? 5.867 1.435 -21.110 1.00 54.84 164 ARG A O 1
ATOM 1226 N N . TRP A 1 165 ? 4.626 -0.449 -21.217 1.00 54.53 165 TRP A N 1
ATOM 1227 C CA . TRP A 1 165 ? 5.616 -1.392 -20.697 1.00 54.53 165 TRP A CA 1
ATOM 1228 C C . TRP A 1 165 ? 5.901 -2.566 -21.644 1.00 54.53 165 TRP A C 1
ATOM 1230 O O . TRP A 1 165 ? 6.779 -3.377 -21.360 1.00 54.53 165 TRP A O 1
ATOM 1240 N N . GLY A 1 166 ? 5.180 -2.674 -22.766 1.00 52.59 166 GLY A N 1
ATOM 1241 C CA . GLY A 1 166 ? 5.274 -3.819 -23.677 1.00 52.59 166 GLY A CA 1
ATOM 1242 C C . GLY A 1 166 ? 4.577 -5.084 -23.160 1.00 52.59 166 GLY A C 1
ATOM 1243 O O . GLY A 1 166 ? 4.804 -6.157 -23.718 1.00 52.59 166 GLY A O 1
ATOM 1244 N N . ARG A 1 167 ? 3.765 -4.974 -22.100 1.00 52.72 167 ARG A N 1
ATOM 1245 C CA . ARG A 1 167 ? 3.141 -6.085 -21.367 1.00 52.72 167 ARG A CA 1
ATOM 1246 C C . ARG A 1 167 ? 1.721 -5.748 -20.944 1.00 52.72 167 ARG A C 1
ATOM 1248 O O . ARG A 1 167 ? 1.542 -4.641 -20.400 1.00 52.72 167 ARG A O 1
#

Radius of gyration: 16.12 Å; Cα contacts (8 Å, |Δi|>4): 152; chains: 1; bounding box: 37×45×40 Å

Sequence (167 aa):
MSAPSLGLAVSRPRRKGKNPKQESFPVALRWLAGRERTAILAFYRFARAADDWADTPDPALSVEQRLAGLSQVQAEALGALAFCPPAFAALDALLPAFEADARGDLPEDFGAAVAACRASSEPVGRFLLALHGESPLLYPAADALCLALQLLNHLGDNGGDRVRWGR

Secondary structure (DSSP, 8-state):
-PPP-----S-PPPP-S--TTS-SHHHHGGG--HHHHHHHHHHHHHHHHHHHHHS---TTS-HHHHHHHHHHHHHHHHHHTTT-THHHHHHHHHHHHHHHHHHT---SSHHHHHHHHHHHHHHHHHHHHHHTT--GGGHHHHHHHHHHHHHHHHHHHHHHHHHHH--

Foldseek 3Di:
DDDPPLDLPDDFADDDDDDPVRDCVVVVLVPDDDPLSQLVVLLVNLLVRLCSLLVHPDPVQDLVNSLVSNVSSLVSSCVSCVVPVLVNVLSVQQSVLSSCSSVVPDQPDPVSVLVSQLSNFLSVQSSSCVSVVHDPVCSVVSSVVRSVVSVVVCVVCVVVCCVSPVD

Solvent-accessible surface area (backbone atoms only — not comparable to full-atom values): 9557 Å² total; per-residue (Å²): 132,82,78,78,82,83,63,79,79,72,86,74,62,74,83,79,78,86,52,83,89,74,48,69,67,71,61,67,50,77,80,49,66,70,68,63,37,51,48,54,54,46,52,51,51,35,54,53,52,36,46,37,38,26,61,43,78,57,86,86,59,50,55,68,57,28,48,52,49,38,53,50,46,50,55,48,40,52,63,75,36,65,91,41,71,55,50,54,65,27,53,64,51,32,47,62,40,41,47,37,48,36,68,63,65,73,61,91,46,72,68,46,43,53,50,50,38,37,42,64,26,24,37,60,38,48,27,56,37,48,70,73,70,49,64,76,88,49,38,70,61,34,33,52,51,26,34,51,52,44,53,48,50,52,67,72,38,47,71,58,40,30,74,73,71,75,84

Nearest PDB structures (foldseek):
  6tl3-assembly1_A-2  TM=4.132E-01  e=4.986E+00  Homo sapiens

Mean predicted aligned error: 7.92 Å